Protein AF-A0A0C2GTQ5-F1 (afdb_monomer_lite)

Organism: NCBI:txid51022

Secondary structure (DSSP, 8-state):
--------EEEES-STTHHHHGGG--SEEEE-TT-GGGTTTT-B--HHHHHS-HHHHHHHHHHHHTT------S---B--EEEEEETTEEEEEEE-SSTT----HHHHHHHHHHT-

Structure (mmCIF, N/CA/C/O backbone):
data_AF-A0A0C2GTQ5-F1
#
_entry.id   AF-A0A0C2GTQ5-F1
#
loop_
_atom_site.group_PDB
_atom_site.id
_atom_site.type_symbol
_atom_site.label_atom_id
_atom_site.label_alt_id
_atom_site.label_comp_id
_atom_site.label_asym_id
_atom_site.label_entity_id
_atom_site.label_seq_id
_atom_site.pdbx_PDB_ins_code
_atom_site.Cartn_x
_atom_site.Cartn_y
_atom_site.Cartn_z
_atom_site.occupancy
_atom_site.B_iso_or_equiv
_atom_site.auth_seq_id
_atom_site.auth_comp_id
_atom_site.auth_asym_id
_atom_site.auth_atom_id
_atom_site.pdbx_PDB_model_num
ATOM 1 N N . MET A 1 1 ? -19.325 -13.700 22.520 1.00 34.09 1 MET A N 1
ATOM 2 C CA . MET A 1 1 ? -17.854 -13.701 22.427 1.00 34.09 1 MET A CA 1
ATOM 3 C C . MET A 1 1 ? -17.567 -13.743 20.949 1.00 34.09 1 MET A C 1
ATOM 5 O O . MET A 1 1 ? -17.684 -14.805 20.355 1.00 34.09 1 MET A O 1
ATOM 9 N N . ASP A 1 2 ? -17.428 -12.567 20.351 1.00 40.94 2 ASP A N 1
ATOM 10 C CA . ASP A 1 2 ? -17.144 -12.442 18.928 1.00 40.94 2 ASP A CA 1
ATOM 11 C C . ASP A 1 2 ? -15.647 -12.697 18.757 1.00 40.94 2 ASP A C 1
ATOM 13 O O . ASP A 1 2 ? -14.827 -11.939 19.270 1.00 40.94 2 ASP A O 1
ATOM 17 N N . ASN A 1 3 ? -15.293 -13.832 18.156 1.00 42.22 3 ASN A N 1
ATOM 18 C CA . ASN A 1 3 ? -13.949 -14.041 17.636 1.00 42.22 3 ASN A CA 1
ATOM 19 C C . ASN A 1 3 ? -13.892 -13.228 16.341 1.00 42.22 3 ASN A C 1
ATOM 21 O O . ASN A 1 3 ? -14.055 -13.783 15.256 1.00 42.22 3 ASN A O 1
ATOM 25 N N . SER A 1 4 ? -13.714 -11.912 16.447 1.00 53.56 4 SER A N 1
ATOM 26 C CA . SER A 1 4 ? -13.316 -11.126 15.290 1.00 53.56 4 SER A CA 1
ATOM 27 C C . SER A 1 4 ? -11.890 -11.556 14.954 1.00 53.56 4 SER A C 1
ATOM 29 O O . SER A 1 4 ? -10.928 -11.080 15.555 1.00 53.56 4 SER A O 1
ATOM 31 N N . GLU A 1 5 ? -11.754 -12.552 14.079 1.00 61.03 5 GLU A N 1
ATOM 32 C CA . GLU A 1 5 ? -10.469 -12.900 13.487 1.00 61.03 5 GLU A CA 1
ATOM 33 C C . GLU A 1 5 ? -9.902 -11.628 12.852 1.00 61.03 5 GLU A C 1
ATOM 35 O O . GLU A 1 5 ? -10.530 -11.033 11.971 1.00 61.03 5 GLU A O 1
ATOM 40 N N . ASP A 1 6 ? -8.733 -11.195 13.333 1.00 67.94 6 ASP A N 1
ATOM 41 C CA . ASP A 1 6 ? -7.934 -10.162 12.683 1.00 67.94 6 ASP A CA 1
ATOM 42 C C . ASP A 1 6 ? -7.782 -10.582 11.206 1.00 67.94 6 ASP A C 1
ATOM 44 O O . ASP A 1 6 ? -7.101 -11.563 10.898 1.00 67.94 6 ASP A O 1
ATOM 48 N N . SER A 1 7 ? -8.476 -9.897 10.294 1.00 84.00 7 SER A N 1
ATOM 49 C CA . SER A 1 7 ? -8.506 -10.261 8.876 1.00 84.00 7 SER A CA 1
ATOM 50 C C . SER A 1 7 ? -7.603 -9.330 8.078 1.00 84.00 7 SER A C 1
ATOM 52 O O . SER A 1 7 ? -7.805 -8.119 8.015 1.00 84.00 7 SER A O 1
ATOM 54 N N . GLU A 1 8 ? -6.574 -9.910 7.464 1.00 90.75 8 GLU A N 1
ATOM 55 C CA . GLU A 1 8 ? -5.683 -9.197 6.556 1.00 90.75 8 GLU A CA 1
ATOM 56 C C . GLU A 1 8 ? -6.212 -9.304 5.125 1.00 90.75 8 GLU A C 1
ATOM 58 O O . GLU A 1 8 ? -6.489 -10.396 4.621 1.00 90.75 8 GLU A O 1
ATOM 63 N N . VAL A 1 9 ? -6.314 -8.164 4.446 1.00 95.25 9 VAL A N 1
ATOM 64 C CA . VAL A 1 9 ? -6.654 -8.089 3.023 1.00 95.25 9 VAL A CA 1
ATOM 65 C C . VAL A 1 9 ? -5.627 -7.232 2.300 1.00 95.25 9 VAL A C 1
ATOM 67 O O . VAL A 1 9 ? -5.090 -6.278 2.863 1.00 95.25 9 VAL A O 1
ATOM 70 N N . ALA A 1 10 ? -5.356 -7.566 1.046 1.00 96.06 10 ALA A N 1
ATOM 71 C CA . ALA A 1 10 ? -4.551 -6.743 0.160 1.00 96.06 10 ALA A CA 1
ATOM 72 C C . ALA A 1 10 ? -5.459 -6.063 -0.861 1.00 96.06 10 ALA A C 1
ATOM 74 O O . ALA A 1 10 ? -6.425 -6.652 -1.345 1.00 96.06 10 ALA A O 1
ATOM 75 N N . VAL A 1 11 ? -5.122 -4.828 -1.214 1.00 96.25 11 VAL A N 1
ATOM 76 C CA . VAL A 1 11 ? -5.801 -4.071 -2.263 1.00 96.25 11 VAL A CA 1
ATOM 77 C C . VAL A 1 11 ? -4.763 -3.669 -3.300 1.00 96.25 11 VAL A C 1
ATOM 79 O O . VAL A 1 11 ? -3.717 -3.128 -2.947 1.00 96.25 11 VAL A O 1
ATOM 82 N N . VAL A 1 12 ? -5.032 -3.963 -4.570 1.00 95.94 12 VAL A N 1
ATOM 83 C CA . VAL A 1 12 ? -4.112 -3.702 -5.684 1.00 95.94 12 VAL A CA 1
ATOM 84 C C . VAL A 1 12 ? -4.777 -2.828 -6.742 1.00 95.94 12 VAL A C 1
ATOM 86 O O . VAL A 1 12 ? -5.943 -3.034 -7.073 1.00 95.94 12 VAL A O 1
ATOM 89 N N . HIS A 1 13 ? -4.034 -1.879 -7.313 1.00 95.25 13 HIS A N 1
ATOM 90 C CA . HIS A 1 13 ? -4.499 -1.071 -8.451 1.00 95.25 13 HIS A CA 1
ATOM 91 C C . HIS A 1 13 ? -4.181 -1.682 -9.821 1.00 95.25 13 HIS A C 1
ATOM 93 O O . HIS A 1 13 ? -4.612 -1.162 -10.851 1.00 95.25 13 HIS A O 1
ATOM 99 N N . GLU A 1 14 ? -3.391 -2.753 -9.861 1.00 93.88 14 GLU A N 1
ATOM 100 C CA . GLU A 1 14 ? -3.017 -3.461 -11.081 1.00 93.88 14 GLU A CA 1
ATOM 101 C C . GLU A 1 14 ? -3.151 -4.968 -10.848 1.00 93.88 14 GLU A C 1
ATOM 103 O O . GLU A 1 14 ? -2.809 -5.481 -9.785 1.00 93.88 14 GLU A O 1
ATOM 108 N N . THR A 1 15 ? -3.665 -5.698 -11.839 1.00 93.12 15 THR A N 1
ATOM 109 C CA . THR A 1 15 ? -3.794 -7.165 -11.762 1.00 93.12 15 THR A CA 1
ATOM 110 C C . THR A 1 15 ? -2.494 -7.889 -12.116 1.00 93.12 15 THR A C 1
ATOM 112 O O . THR A 1 15 ? -2.352 -9.092 -11.890 1.00 93.12 15 THR A O 1
ATOM 115 N N . LYS A 1 16 ? -1.544 -7.171 -12.713 1.00 91.25 16 LYS A N 1
ATOM 116 C CA . LYS A 1 16 ? -0.221 -7.672 -13.071 1.00 91.25 16 LYS A CA 1
ATOM 117 C C . LYS A 1 16 ? 0.576 -7.977 -11.805 1.00 91.25 16 LYS A C 1
ATOM 119 O O . LYS A 1 16 ? 0.527 -7.223 -10.843 1.00 91.25 16 LYS A O 1
ATOM 124 N N . GLY A 1 17 ? 1.264 -9.116 -11.781 1.00 88.19 17 GLY A N 1
ATOM 125 C CA . GLY A 1 17 ? 2.028 -9.561 -10.610 1.00 88.19 17 GLY A CA 1
ATOM 126 C C . GLY A 1 17 ? 1.187 -10.090 -9.439 1.00 88.19 17 GLY A C 1
ATOM 127 O O . GLY A 1 17 ? 1.758 -10.639 -8.504 1.00 88.19 17 GLY A O 1
ATOM 128 N N . VAL A 1 18 ? -0.153 -10.023 -9.481 1.00 92.00 18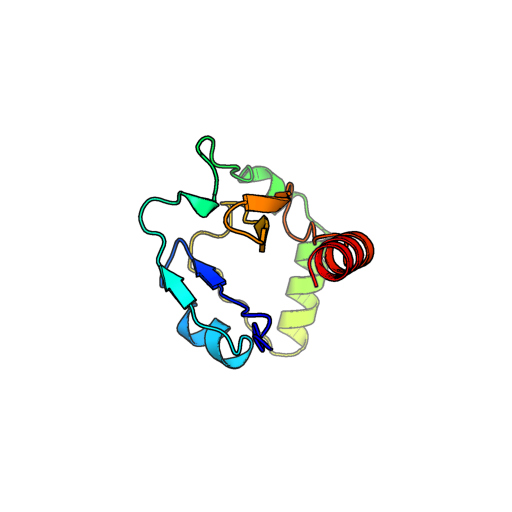 VAL A N 1
ATOM 129 C CA . VAL A 1 18 ? -1.014 -10.546 -8.397 1.00 92.00 18 VAL A CA 1
ATOM 130 C C . VAL A 1 18 ? -0.817 -12.046 -8.185 1.00 92.00 18 VAL A C 1
ATOM 132 O O . VAL A 1 18 ? -0.715 -12.498 -7.047 1.00 92.00 18 VAL A O 1
ATOM 135 N N . ASN A 1 19 ? -0.710 -12.819 -9.269 1.00 91.88 19 ASN A N 1
ATOM 136 C CA . ASN A 1 19 ? -0.454 -14.260 -9.182 1.00 91.88 19 ASN A CA 1
ATOM 137 C C . ASN A 1 19 ? 0.934 -14.570 -8.602 1.00 91.88 19 ASN A C 1
ATOM 139 O O . ASN A 1 19 ? 1.078 -15.565 -7.899 1.00 91.88 19 ASN A O 1
ATOM 143 N N . ASP A 1 20 ? 1.924 -13.709 -8.853 1.00 89.69 20 ASP A N 1
ATOM 144 C CA . ASP A 1 20 ? 3.276 -13.850 -8.302 1.00 89.69 20 ASP A CA 1
ATOM 145 C C . ASP A 1 20 ? 3.330 -13.419 -6.825 1.00 89.69 20 ASP A C 1
ATOM 147 O O . ASP A 1 20 ? 4.121 -13.947 -6.047 1.00 89.69 20 ASP A O 1
ATOM 151 N N . PHE A 1 21 ? 2.465 -12.482 -6.420 1.00 88.56 21 PHE A N 1
ATOM 152 C CA . PHE A 1 21 ? 2.323 -12.001 -5.045 1.00 88.56 21 PHE A CA 1
ATOM 153 C C . PHE A 1 21 ? 1.559 -12.982 -4.144 1.00 88.56 21 PHE A C 1
ATOM 155 O O . PHE A 1 21 ? 1.941 -13.187 -2.991 1.00 88.56 21 PHE A O 1
ATOM 162 N N . LYS A 1 22 ? 0.496 -13.616 -4.657 1.00 91.25 22 LYS A N 1
ATOM 163 C CA . LYS A 1 22 ? -0.428 -14.457 -3.874 1.00 91.25 22 LYS A CA 1
ATOM 164 C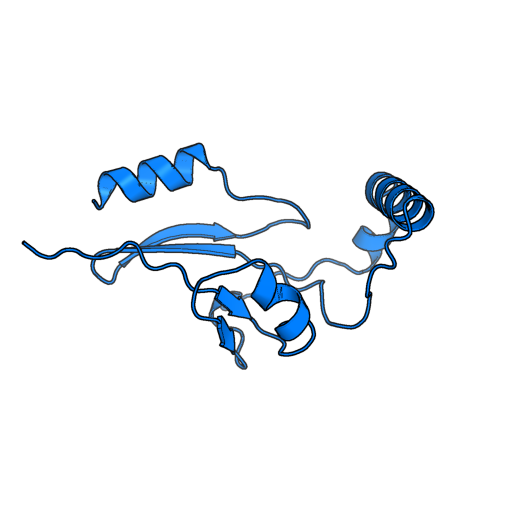 C . LYS A 1 22 ? 0.254 -15.562 -3.039 1.00 91.25 22 LYS A C 1
ATOM 166 O O . LYS A 1 22 ? -0.180 -15.760 -1.909 1.00 91.25 22 LYS A O 1
ATOM 171 N N . PRO A 1 23 ? 1.328 -16.248 -3.484 1.00 93.62 23 PRO A N 1
ATOM 172 C CA . PRO A 1 23 ? 2.045 -17.222 -2.653 1.00 93.62 23 PRO A CA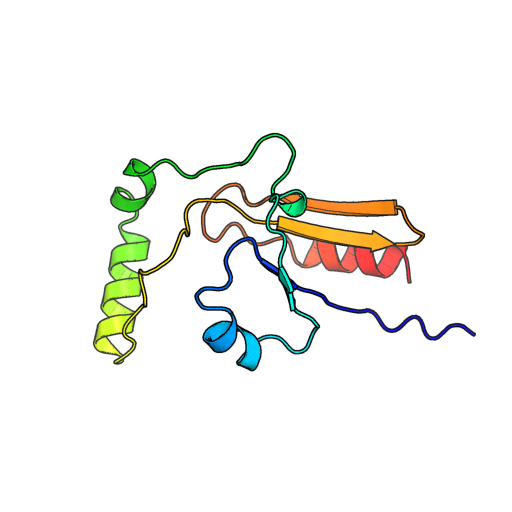 1
ATOM 173 C C . PRO A 1 23 ? 2.621 -16.657 -1.343 1.00 93.62 23 PRO A C 1
ATOM 175 O O . PRO A 1 23 ? 2.853 -17.419 -0.404 1.00 93.62 23 PRO A O 1
ATOM 178 N N . TYR A 1 24 ? 2.851 -15.343 -1.265 1.00 90.31 24 TYR A N 1
ATOM 179 C CA . TYR A 1 24 ? 3.435 -14.663 -0.105 1.00 90.31 24 TYR A CA 1
ATOM 180 C C . TYR A 1 24 ? 2.392 -14.013 0.815 1.00 90.31 24 TYR A C 1
ATOM 182 O O . TYR A 1 24 ? 2.746 -13.566 1.905 1.00 90.31 24 TYR A O 1
ATOM 190 N N . PHE A 1 25 ? 1.117 -13.975 0.412 1.00 92.00 25 PHE A N 1
ATOM 191 C CA . PHE A 1 25 ? 0.042 -13.320 1.156 1.00 92.00 25 PHE A CA 1
ATOM 192 C C . PHE A 1 25 ? -1.177 -14.234 1.300 1.00 92.00 25 PHE A C 1
ATOM 194 O O . PHE A 1 25 ? -1.792 -14.648 0.319 1.00 92.00 25 PHE A O 1
ATOM 201 N N . LYS A 1 26 ? -1.536 -14.554 2.548 1.00 90.62 26 LYS A N 1
ATOM 202 C CA . LYS A 1 26 ? -2.592 -15.534 2.858 1.00 90.62 26 LYS A CA 1
ATOM 203 C C . LYS A 1 26 ? -4.009 -14.965 2.772 1.00 90.62 26 LYS A C 1
ATOM 205 O O . LYS A 1 26 ? -4.945 -15.741 2.620 1.00 90.62 26 LYS A O 1
ATOM 210 N N . GLY A 1 27 ? -4.155 -13.647 2.881 1.00 92.25 27 GLY A N 1
ATOM 211 C CA . GLY A 1 27 ? -5.447 -12.968 2.857 1.00 92.25 27 GLY A CA 1
ATOM 212 C C . GLY A 1 27 ? -6.062 -12.848 1.463 1.00 92.25 27 GLY A C 1
ATOM 213 O O . GLY A 1 27 ? -5.455 -13.200 0.443 1.00 92.25 27 GLY A O 1
ATOM 214 N N . GLU A 1 28 ? -7.278 -12.310 1.418 1.00 94.75 28 GLU A N 1
ATOM 215 C CA . GLU A 1 28 ? -7.962 -11.974 0.167 1.00 94.75 28 GLU A CA 1
ATOM 216 C C . GLU A 1 28 ? -7.297 -10.784 -0.532 1.00 94.75 28 GLU A C 1
ATOM 218 O O . GLU A 1 28 ? -6.773 -9.878 0.116 1.00 94.75 28 GLU A O 1
ATOM 223 N N . VAL A 1 29 ? -7.301 -10.798 -1.868 1.00 96.12 29 VAL A N 1
ATOM 224 C CA . VAL A 1 29 ? -6.722 -9.724 -2.690 1.00 96.12 29 VAL A CA 1
ATOM 225 C C . VAL A 1 29 ? -7.835 -9.097 -3.519 1.00 96.12 29 VAL A C 1
ATOM 227 O O . VAL A 1 29 ? -8.435 -9.767 -4.357 1.00 96.12 29 VAL A O 1
ATOM 230 N N . TYR A 1 30 ? -8.095 -7.813 -3.298 1.00 96.50 30 TYR A N 1
ATOM 231 C CA . TYR A 1 30 ? -9.125 -7.045 -3.987 1.00 96.50 30 TYR A CA 1
ATOM 232 C C . TYR A 1 30 ? -8.510 -6.118 -5.029 1.00 96.50 30 TYR A C 1
ATOM 234 O O . TYR A 1 30 ? -7.446 -5.538 -4.819 1.00 96.50 30 TYR A O 1
ATOM 242 N N . PHE A 1 31 ? -9.203 -5.954 -6.153 1.00 96.62 31 PHE A N 1
ATOM 243 C CA . PHE A 1 31 ? -8.790 -5.044 -7.214 1.00 96.62 31 PHE A CA 1
ATOM 244 C C . PHE A 1 31 ? -9.504 -3.698 -7.075 1.00 96.62 31 PHE A C 1
ATOM 246 O O . PHE A 1 31 ? -10.719 -3.609 -7.247 1.00 96.62 31 PHE A O 1
ATOM 253 N N . ASP A 1 32 ? -8.739 -2.648 -6.802 1.00 96.31 32 ASP A N 1
ATOM 254 C CA . ASP A 1 32 ? -9.213 -1.270 -6.726 1.00 96.31 32 ASP A CA 1
ATOM 255 C C . ASP A 1 32 ? -8.899 -0.539 -8.030 1.00 96.31 32 ASP A C 1
ATOM 257 O O . ASP A 1 32 ? -7.905 0.176 -8.171 1.00 96.31 32 ASP A O 1
ATOM 261 N N . LYS A 1 33 ? -9.776 -0.749 -9.013 1.00 94.75 33 LYS A N 1
ATOM 262 C CA . LYS A 1 33 ? -9.659 -0.152 -10.348 1.00 94.75 33 LYS A CA 1
ATOM 263 C C . LYS A 1 33 ? -9.625 1.380 -10.313 1.00 94.75 33 LYS A C 1
ATOM 265 O O . LYS A 1 33 ? -9.003 2.001 -11.172 1.00 94.75 33 LYS A O 1
ATOM 270 N N . GLU A 1 34 ? -10.326 1.976 -9.355 1.00 95.38 34 GLU A N 1
ATOM 271 C CA . GLU A 1 34 ? -10.492 3.427 -9.232 1.00 95.38 34 GLU A CA 1
ATOM 272 C C . GLU A 1 34 ? -9.453 4.065 -8.301 1.00 95.38 34 GLU A C 1
ATOM 274 O O . GLU A 1 34 ? -9.358 5.288 -8.251 1.00 95.38 34 GLU A O 1
ATOM 279 N N . ARG A 1 35 ? -8.605 3.250 -7.659 1.00 95.12 35 ARG A N 1
ATOM 280 C CA . ARG A 1 35 ? -7.467 3.670 -6.828 1.00 95.12 35 ARG A CA 1
ATOM 281 C C . ARG A 1 35 ? -7.865 4.472 -5.586 1.00 95.12 35 ARG A C 1
ATOM 283 O O . ARG A 1 35 ? -7.076 5.267 -5.078 1.00 95.12 35 ARG A O 1
ATOM 290 N N . HIS A 1 36 ? -9.048 4.220 -5.037 1.00 94.19 36 HIS A N 1
ATOM 291 C CA . HIS A 1 36 ? -9.518 4.826 -3.791 1.00 94.19 36 HIS A CA 1
ATOM 292 C C . HIS A 1 36 ? -8.548 4.649 -2.615 1.00 94.19 36 HIS A C 1
ATOM 294 O O . HIS A 1 36 ? -8.322 5.592 -1.854 1.00 94.19 36 HIS A O 1
ATOM 300 N N . PHE A 1 37 ? -7.923 3.476 -2.482 1.00 93.88 37 PHE A N 1
ATOM 301 C CA . PHE A 1 37 ? -6.965 3.188 -1.407 1.00 93.88 37 PHE A CA 1
ATOM 302 C C . PHE A 1 37 ? -5.607 3.883 -1.590 1.00 93.88 37 PHE A C 1
ATOM 304 O O . PHE A 1 37 ? -4.776 3.879 -0.682 1.00 93.88 37 PHE A O 1
ATOM 311 N N . TYR A 1 38 ? -5.391 4.544 -2.727 1.00 93.31 38 TYR A N 1
ATOM 312 C CA . TYR A 1 38 ? -4.198 5.344 -3.010 1.00 93.31 38 TYR A CA 1
ATOM 313 C C . TYR A 1 38 ? -4.416 6.834 -2.698 1.00 93.31 38 TYR A C 1
ATOM 315 O O . TYR A 1 38 ? -3.484 7.639 -2.772 1.00 93.31 38 TYR A O 1
ATOM 323 N N . GLY A 1 39 ? -5.621 7.173 -2.225 1.00 87.94 39 GLY A N 1
ATOM 324 C CA . GLY A 1 39 ? -6.030 8.497 -1.785 1.00 87.94 39 GLY A CA 1
ATOM 325 C C . GLY A 1 39 ? -6.620 9.348 -2.914 1.00 87.94 39 GLY A C 1
ATOM 326 O O . GLY A 1 39 ? -6.360 9.100 -4.088 1.00 87.94 39 GLY A O 1
ATOM 327 N N . PRO A 1 40 ? -7.380 10.407 -2.575 1.00 86.94 40 PRO A N 1
ATOM 328 C CA . PRO A 1 40 ? -7.932 11.333 -3.569 1.00 86.94 40 PRO A CA 1
ATOM 329 C C . PRO A 1 40 ? -6.838 12.107 -4.319 1.00 86.94 40 PRO A C 1
ATOM 331 O O . PRO A 1 40 ? -7.059 12.588 -5.425 1.00 86.94 40 PRO A O 1
ATOM 334 N N . ASN A 1 41 ? -5.659 12.228 -3.700 1.00 91.44 41 ASN A N 1
ATOM 335 C CA . ASN A 1 41 ? -4.452 12.778 -4.296 1.00 91.44 41 ASN A CA 1
ATOM 336 C C . ASN A 1 41 ? -3.405 11.666 -4.352 1.00 91.44 41 ASN A C 1
ATOM 338 O O . ASN A 1 41 ? -2.735 11.379 -3.357 1.00 91.44 41 ASN A O 1
ATOM 342 N N . GLU A 1 42 ? -3.297 11.033 -5.514 1.00 93.94 42 GLU A N 1
ATOM 343 C CA . GLU A 1 42 ? -2.352 9.948 -5.748 1.00 93.94 42 GLU A CA 1
ATOM 344 C C . GLU A 1 42 ? -0.907 10.413 -5.540 1.00 93.94 42 GLU A C 1
ATOM 346 O O . GLU A 1 42 ? -0.474 11.445 -6.065 1.00 93.94 42 GLU A O 1
ATOM 351 N N . ARG A 1 43 ? -0.138 9.625 -4.786 1.00 93.44 43 ARG A N 1
ATOM 352 C CA . ARG A 1 43 ? 1.278 9.889 -4.524 1.00 93.44 43 ARG A CA 1
ATOM 353 C C . ARG A 1 43 ? 2.123 9.122 -5.531 1.00 93.44 43 ARG A C 1
ATOM 355 O O . ARG A 1 43 ? 2.280 7.910 -5.431 1.00 93.44 43 ARG A O 1
ATOM 362 N N . TRP A 1 44 ? 2.656 9.843 -6.506 1.00 92.44 44 TRP A N 1
ATOM 363 C CA . TRP A 1 44 ? 3.474 9.281 -7.572 1.00 92.44 44 TRP A CA 1
ATOM 364 C C . TRP A 1 44 ? 4.942 9.586 -7.347 1.00 92.44 44 TRP A C 1
ATOM 366 O O . TRP A 1 44 ? 5.315 10.747 -7.179 1.00 92.44 44 TRP A O 1
ATOM 376 N N . LEU A 1 45 ? 5.792 8.567 -7.432 1.00 88.06 45 LEU A N 1
ATOM 377 C CA . LEU A 1 45 ? 7.229 8.786 -7.440 1.00 88.06 45 LEU A CA 1
ATOM 378 C C . LEU A 1 45 ? 7.678 9.398 -8.771 1.00 88.06 45 LEU A C 1
ATOM 380 O O . LEU A 1 45 ? 7.416 8.830 -9.841 1.00 88.06 45 LEU A O 1
ATOM 384 N N . PRO A 1 46 ? 8.411 10.527 -8.736 1.00 85.06 46 PRO A N 1
ATOM 385 C CA . PRO A 1 46 ? 9.072 11.034 -9.921 1.00 85.06 46 PRO A CA 1
ATOM 386 C C . PRO A 1 46 ? 9.997 10.001 -10.573 1.00 85.06 46 PRO A C 1
ATOM 388 O O . PRO A 1 46 ? 10.809 9.362 -9.904 1.00 85.06 46 PRO A O 1
ATOM 391 N N . LEU A 1 47 ? 9.952 9.920 -11.908 1.00 77.31 47 LEU A N 1
ATOM 392 C CA . LEU A 1 47 ? 10.810 9.030 -12.706 1.00 77.31 47 LEU A CA 1
ATOM 393 C C . LEU A 1 47 ? 12.300 9.204 -12.381 1.00 77.31 47 LEU A C 1
ATOM 395 O O . LEU A 1 47 ? 13.049 8.232 -12.338 1.00 77.31 47 LEU A O 1
ATOM 399 N N . TRP A 1 48 ? 12.722 10.440 -12.104 1.00 73.94 48 TRP A N 1
ATOM 400 C CA . TRP A 1 48 ? 14.117 10.750 -11.810 1.00 73.94 48 TRP A CA 1
ATOM 401 C C . TRP A 1 48 ? 14.617 10.143 -10.494 1.00 73.94 48 TRP A C 1
ATOM 403 O O . TRP A 1 48 ? 15.799 9.819 -10.390 1.00 73.94 48 TRP A O 1
ATOM 413 N N . MET A 1 49 ? 13.739 9.910 -9.513 1.00 71.12 49 MET A N 1
ATOM 414 C CA . MET A 1 49 ? 14.134 9.290 -8.245 1.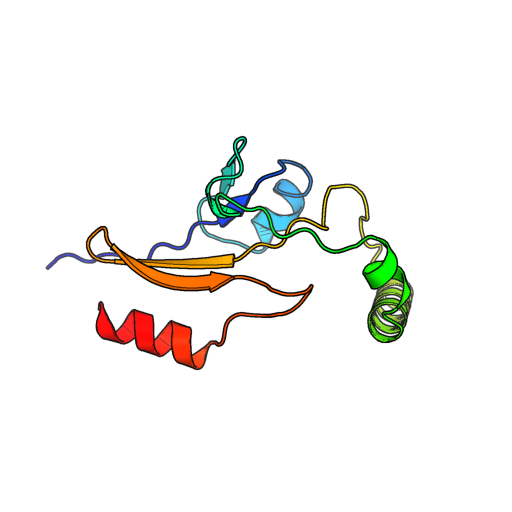00 71.12 49 MET A CA 1
ATOM 415 C C . MET A 1 49 ? 14.482 7.811 -8.400 1.00 71.12 49 MET A C 1
ATOM 417 O O . MET A 1 49 ? 15.277 7.295 -7.617 1.00 71.12 49 MET A O 1
ATOM 421 N N . GLY A 1 50 ? 13.961 7.138 -9.431 1.00 64.06 50 GLY A N 1
ATOM 422 C CA . GLY A 1 50 ? 14.391 5.784 -9.778 1.00 64.06 50 GLY A CA 1
ATOM 423 C C . GLY A 1 50 ? 15.867 5.719 -10.189 1.00 64.06 50 GLY A C 1
ATOM 424 O O . GLY A 1 50 ? 16.534 4.728 -9.899 1.00 64.06 50 GLY A O 1
ATOM 425 N N . PHE A 1 51 ? 16.404 6.793 -10.784 1.00 63.91 51 PHE A N 1
ATOM 426 C CA . PHE A 1 51 ? 17.793 6.860 -11.255 1.00 63.91 51 PHE A CA 1
ATOM 427 C C . PHE A 1 51 ? 18.809 7.249 -10.174 1.00 63.91 51 PHE A C 1
ATOM 429 O O . PHE A 1 51 ? 19.999 6.989 -10.331 1.00 63.91 51 PHE A O 1
ATOM 436 N N . LEU A 1 52 ? 18.373 7.851 -9.064 1.00 63.22 52 LEU A N 1
ATOM 437 C CA . LEU A 1 52 ? 19.280 8.314 -8.003 1.00 63.22 52 LEU A CA 1
ATOM 438 C C . LEU A 1 52 ? 19.620 7.243 -6.957 1.00 63.22 52 LEU A C 1
ATOM 440 O O . LEU A 1 52 ? 20.435 7.475 -6.063 1.00 63.22 52 LEU A O 1
ATOM 444 N N . ARG A 1 53 ? 19.027 6.050 -7.046 1.00 66.50 53 ARG A N 1
ATOM 445 C CA . ARG A 1 53 ? 19.155 5.026 -6.004 1.00 66.50 53 ARG A CA 1
ATOM 446 C C . ARG A 1 53 ? 20.302 4.062 -6.274 1.00 66.50 53 ARG A C 1
ATOM 448 O O . ARG A 1 53 ? 20.088 2.910 -6.646 1.00 66.50 53 ARG A O 1
ATOM 455 N N . VAL A 1 54 ? 21.530 4.498 -5.986 1.00 64.88 54 VAL A N 1
ATOM 456 C CA . VAL A 1 54 ? 22.735 3.637 -6.004 1.00 64.88 54 VAL A CA 1
ATOM 457 C C . VAL A 1 54 ? 22.507 2.337 -5.213 1.00 64.88 54 VAL A C 1
ATOM 459 O O . VAL A 1 54 ? 22.862 1.260 -5.683 1.00 64.88 54 VAL A O 1
ATOM 462 N N . GLY A 1 55 ? 21.829 2.407 -4.059 1.00 68.88 55 GLY A N 1
ATOM 463 C CA . GLY A 1 55 ? 21.481 1.231 -3.250 1.00 68.88 55 GLY A CA 1
ATOM 464 C C . GLY A 1 55 ? 20.542 0.240 -3.951 1.00 68.88 55 GLY A C 1
ATOM 465 O O . GLY A 1 55 ? 20.757 -0.970 -3.871 1.00 68.88 55 GLY A O 1
ATOM 466 N N . SER A 1 56 ? 19.552 0.728 -4.705 1.00 65.44 56 SER A N 1
ATOM 467 C CA . SER A 1 56 ? 18.672 -0.123 -5.518 1.00 65.44 56 SER A CA 1
ATOM 468 C C . SER A 1 56 ? 19.453 -0.814 -6.632 1.00 65.44 56 SER A C 1
ATOM 470 O O . SER A 1 56 ? 19.274 -2.012 -6.830 1.00 65.44 56 SER A O 1
ATOM 472 N N . TYR A 1 57 ? 20.383 -0.119 -7.297 1.00 69.25 57 TYR A N 1
ATOM 473 C CA . TYR A 1 57 ? 21.265 -0.742 -8.289 1.00 69.25 57 TYR A CA 1
ATOM 474 C C . TYR A 1 57 ? 22.151 -1.834 -7.678 1.00 69.25 57 TYR A C 1
ATOM 476 O O . TYR A 1 57 ? 22.289 -2.903 -8.270 1.00 69.25 57 TYR A O 1
ATOM 484 N N . VAL A 1 58 ? 22.696 -1.615 -6.476 1.00 77.81 58 VAL A N 1
ATOM 485 C CA . VAL A 1 58 ? 23.488 -2.625 -5.752 1.00 77.81 58 VAL A CA 1
ATOM 486 C C . VAL A 1 58 ? 22.637 -3.844 -5.382 1.00 77.81 58 VAL A C 1
ATOM 488 O O . VAL A 1 58 ? 23.088 -4.977 -5.553 1.00 77.81 58 VAL A O 1
ATOM 491 N N . ASN A 1 59 ? 21.403 -3.644 -4.916 1.00 74.31 59 ASN A N 1
ATOM 492 C CA . ASN A 1 59 ? 20.498 -4.741 -4.566 1.00 74.31 59 ASN A CA 1
ATOM 493 C C . ASN A 1 59 ? 20.014 -5.511 -5.801 1.00 74.31 59 ASN A C 1
ATOM 495 O O . ASN A 1 59 ? 20.025 -6.739 -5.783 1.00 74.31 59 ASN A O 1
ATOM 499 N N . ILE A 1 60 ? 19.682 -4.819 -6.895 1.00 73.50 60 ILE A N 1
ATOM 500 C CA . ILE A 1 60 ? 19.350 -5.443 -8.186 1.00 73.50 60 ILE A CA 1
ATOM 501 C C . ILE A 1 60 ? 20.545 -6.247 -8.706 1.00 73.50 60 ILE A C 1
ATOM 503 O O . ILE A 1 60 ? 20.374 -7.373 -9.165 1.00 73.50 60 ILE A O 1
ATOM 507 N N . TYR A 1 61 ? 21.761 -5.704 -8.607 1.00 78.50 61 TYR A N 1
ATOM 508 C CA . TYR A 1 61 ? 22.979 -6.402 -9.011 1.00 78.50 61 TYR A CA 1
ATOM 509 C C . TYR A 1 61 ? 23.205 -7.683 -8.197 1.00 78.50 61 TYR A C 1
ATOM 511 O O . TYR A 1 61 ? 23.434 -8.745 -8.775 1.00 78.50 61 TYR A O 1
ATOM 519 N N . LYS A 1 62 ? 23.074 -7.615 -6.865 1.00 83.12 62 LYS A N 1
ATOM 520 C CA . LYS A 1 62 ? 23.175 -8.787 -5.979 1.00 83.12 62 LYS A CA 1
ATOM 521 C C . LYS A 1 62 ? 22.085 -9.823 -6.260 1.00 83.12 62 LYS A C 1
ATOM 523 O O . LYS A 1 62 ? 22.386 -11.010 -6.322 1.00 83.12 62 LYS A O 1
ATOM 528 N N . ALA A 1 63 ? 20.845 -9.384 -6.472 1.00 78.81 63 ALA A N 1
ATOM 529 C CA . ALA A 1 63 ? 19.725 -10.260 -6.805 1.00 78.81 63 ALA A CA 1
ATOM 530 C C . ALA A 1 63 ? 19.969 -10.998 -8.130 1.00 78.81 63 ALA A C 1
ATOM 532 O O . ALA A 1 63 ? 19.840 -12.220 -8.178 1.00 78.81 63 ALA A O 1
ATOM 533 N N . ARG A 1 64 ? 20.438 -10.284 -9.163 1.00 78.94 64 ARG A N 1
ATOM 534 C CA . ARG A 1 64 ? 20.822 -10.878 -10.453 1.00 78.94 64 ARG A CA 1
ATOM 535 C C . ARG A 1 64 ? 21.967 -11.878 -10.314 1.00 78.94 64 ARG A C 1
ATOM 537 O O . ARG A 1 64 ? 21.889 -12.953 -10.899 1.00 78.94 64 ARG A O 1
ATOM 544 N N . GLN A 1 65 ? 23.000 -11.570 -9.524 1.00 84.25 65 GLN A N 1
ATOM 545 C CA . GLN A 1 65 ? 24.076 -12.531 -9.247 1.00 84.25 65 GLN A CA 1
ATOM 546 C C . GLN A 1 65 ? 23.574 -13.793 -8.533 1.00 84.25 65 GLN A C 1
ATOM 548 O O . GLN A 1 65 ? 24.071 -14.882 -8.799 1.00 84.25 65 GLN A O 1
ATOM 553 N N . ALA A 1 66 ? 22.574 -13.662 -7.663 1.00 83.25 66 ALA A N 1
ATOM 554 C CA . ALA A 1 66 ? 21.942 -14.785 -6.980 1.00 83.25 66 ALA A CA 1
ATOM 555 C C . ALA A 1 66 ? 20.863 -15.498 -7.828 1.00 83.25 66 ALA A C 1
ATOM 557 O O . ALA A 1 66 ? 20.136 -16.341 -7.309 1.00 83.25 66 ALA A O 1
ATOM 558 N N . GLY A 1 67 ? 20.759 -15.183 -9.126 1.00 81.25 67 GLY A N 1
ATOM 559 C CA . GLY A 1 67 ? 19.848 -15.836 -10.073 1.00 81.25 67 GLY A CA 1
ATOM 560 C C . GLY A 1 67 ? 18.422 -15.278 -10.092 1.00 81.25 67 GLY A C 1
ATOM 561 O O . GLY A 1 67 ? 17.606 -15.716 -10.904 1.00 81.25 67 GLY A O 1
ATOM 562 N N . TYR A 1 68 ? 18.114 -14.285 -9.256 1.00 70.88 68 TYR A N 1
ATOM 563 C CA . TYR A 1 68 ? 16.807 -13.637 -9.234 1.00 70.88 68 TYR A CA 1
ATOM 564 C C . TYR A 1 68 ? 16.713 -12.605 -10.360 1.00 70.88 68 TYR A C 1
ATOM 566 O O . TYR A 1 68 ? 17.429 -11.600 -10.384 1.00 70.88 68 TYR A O 1
ATOM 574 N N . HIS A 1 69 ? 15.798 -12.841 -11.294 1.00 64.81 69 HIS A N 1
ATOM 575 C CA . HIS A 1 69 ? 15.454 -11.880 -12.333 1.00 64.81 69 HIS A CA 1
ATOM 576 C C . HIS A 1 69 ? 14.227 -11.100 -11.870 1.00 64.81 69 HIS A C 1
ATOM 578 O O . HIS A 1 69 ? 13.141 -11.657 -11.743 1.00 64.81 69 HIS A O 1
ATOM 584 N N . GLY A 1 70 ? 14.414 -9.815 -11.569 1.00 60.97 70 GLY A N 1
ATOM 585 C CA . GLY A 1 70 ? 13.298 -8.932 -11.243 1.00 60.97 70 GLY A CA 1
ATOM 586 C C . GLY A 1 70 ? 12.416 -8.694 -12.468 1.00 60.97 70 GLY A C 1
ATOM 587 O O . GLY A 1 70 ? 12.931 -8.476 -13.565 1.00 60.97 70 GLY A O 1
ATOM 588 N N . ASN A 1 71 ? 11.101 -8.708 -12.266 1.00 63.75 71 ASN A N 1
ATOM 589 C CA . ASN A 1 71 ? 10.128 -8.241 -13.241 1.00 63.75 71 ASN A CA 1
ATOM 590 C C . ASN A 1 71 ? 9.973 -6.715 -13.091 1.00 63.75 71 ASN A C 1
ATOM 592 O O . ASN A 1 71 ? 9.663 -6.238 -12.004 1.00 63.75 71 ASN A O 1
ATOM 596 N N . THR A 1 72 ? 10.224 -5.945 -14.152 1.00 65.94 72 THR A N 1
ATOM 597 C CA . THR A 1 72 ? 10.006 -4.481 -14.173 1.00 65.94 72 THR A CA 1
ATOM 598 C C . THR A 1 72 ? 8.701 -4.100 -14.863 1.00 65.94 72 THR A C 1
ATOM 600 O O . THR A 1 72 ? 8.498 -2.942 -15.214 1.00 65.94 72 THR A O 1
ATOM 603 N N . ASP A 1 73 ? 7.872 -5.091 -15.157 1.00 70.44 73 ASP A N 1
ATOM 604 C CA . ASP A 1 73 ? 6.699 -4.955 -15.990 1.00 70.44 73 ASP A CA 1
ATOM 605 C C . ASP A 1 73 ? 5.474 -4.716 -15.095 1.00 70.44 73 ASP A C 1
ATOM 607 O O . ASP A 1 73 ? 5.063 -5.600 -14.345 1.00 70.44 73 ASP A O 1
ATOM 611 N N . GLY A 1 74 ? 4.913 -3.508 -15.170 1.00 77.75 74 GLY A N 1
ATOM 612 C CA . GLY A 1 74 ? 3.848 -3.012 -14.292 1.00 77.75 74 GLY A CA 1
ATOM 613 C C . GLY A 1 74 ? 4.088 -1.563 -13.874 1.00 77.75 74 GLY A C 1
ATOM 614 O O . GLY A 1 74 ? 5.138 -0.984 -14.168 1.00 77.75 74 GLY A O 1
ATOM 615 N N . GLU A 1 75 ? 3.115 -0.960 -13.199 1.00 86.00 75 GLU A N 1
ATOM 616 C CA . GLU A 1 75 ? 3.230 0.415 -12.708 1.00 86.00 75 GLU A CA 1
ATOM 617 C C . GLU A 1 75 ? 3.593 0.438 -11.221 1.00 86.00 75 GLU A C 1
ATOM 619 O O . GLU A 1 75 ? 2.741 0.302 -10.353 1.00 86.00 75 GLU A O 1
ATOM 624 N N . GLY A 1 76 ? 4.882 0.623 -10.926 1.00 83.06 76 GLY A N 1
ATOM 625 C CA . GLY A 1 76 ? 5.402 0.617 -9.557 1.00 83.06 76 GLY A CA 1
ATOM 626 C C . GLY A 1 76 ? 5.562 1.993 -8.909 1.00 83.06 76 GLY A C 1
ATOM 627 O O . GLY A 1 76 ? 6.063 2.063 -7.792 1.00 83.06 76 GLY A O 1
ATOM 628 N N . ARG A 1 77 ? 5.240 3.105 -9.584 1.00 89.69 77 ARG A N 1
ATOM 629 C CA . ARG A 1 77 ? 5.496 4.459 -9.046 1.00 89.69 77 ARG A CA 1
ATOM 630 C C . ARG A 1 77 ? 4.384 4.984 -8.151 1.00 89.69 77 ARG A C 1
ATOM 632 O O . ARG A 1 77 ? 4.618 5.960 -7.439 1.00 89.69 77 ARG A O 1
ATOM 639 N N . LEU A 1 78 ? 3.193 4.401 -8.231 1.00 93.00 78 LEU A N 1
ATOM 640 C CA . LEU A 1 78 ? 2.074 4.778 -7.383 1.00 93.00 78 LEU A CA 1
ATOM 641 C C . LEU A 1 78 ? 2.290 4.194 -5.982 1.00 93.00 78 LEU A C 1
ATOM 643 O O . LEU A 1 78 ? 2.364 2.981 -5.813 1.00 93.00 78 LEU A O 1
ATOM 647 N N . LEU A 1 79 ? 2.422 5.067 -4.987 1.00 93.19 79 LEU A N 1
ATOM 648 C CA . LEU A 1 79 ? 2.753 4.681 -3.618 1.00 93.19 79 LEU A CA 1
ATOM 649 C C . LEU A 1 79 ? 1.541 4.145 -2.866 1.00 93.19 79 LEU A C 1
ATOM 651 O O . LEU A 1 79 ? 0.469 4.756 -2.874 1.00 93.19 79 LEU A O 1
ATOM 655 N N . GLY A 1 80 ? 1.746 3.030 -2.169 1.00 94.38 80 GLY A N 1
ATOM 656 C CA . GLY A 1 80 ? 0.707 2.362 -1.400 1.00 94.38 80 GLY A CA 1
ATOM 657 C C . GLY A 1 80 ? 0.535 2.923 0.011 1.00 94.38 80 GLY A C 1
ATOM 658 O O . GLY A 1 80 ? 0.911 4.056 0.336 1.00 94.38 80 GLY A O 1
ATOM 659 N N . GLY A 1 81 ? -0.057 2.098 0.869 1.00 94.50 81 GLY A N 1
ATOM 660 C CA . GLY A 1 81 ? -0.211 2.381 2.286 1.00 94.50 81 GLY A CA 1
ATOM 661 C C . GLY A 1 81 ? -0.687 1.164 3.072 1.00 94.50 81 GLY A C 1
ATOM 662 O O . GLY A 1 81 ? -1.089 0.152 2.501 1.00 94.50 81 GLY A O 1
ATOM 663 N N . VAL A 1 82 ? -0.635 1.285 4.393 1.00 94.88 82 VAL A N 1
ATOM 664 C CA . VAL A 1 82 ? -1.179 0.326 5.357 1.00 94.88 82 VAL A CA 1
ATOM 665 C C . VAL A 1 82 ? -2.303 1.017 6.108 1.00 94.88 82 VAL A C 1
ATOM 667 O O . VAL A 1 82 ? -2.119 2.124 6.609 1.00 94.88 82 VAL A O 1
ATOM 670 N N . PHE A 1 83 ? -3.450 0.356 6.213 1.00 94.44 83 PHE A N 1
ATOM 671 C CA . PHE A 1 83 ? -4.637 0.886 6.875 1.00 94.44 83 PHE A CA 1
ATOM 672 C C . PHE A 1 83 ? -5.103 -0.105 7.937 1.00 94.44 83 PHE A C 1
ATOM 674 O O . PHE A 1 83 ? -5.136 -1.307 7.686 1.00 94.44 83 PHE A O 1
ATOM 681 N N . LEU A 1 84 ? -5.481 0.401 9.109 1.00 94.19 84 LEU A N 1
ATOM 682 C CA . LEU A 1 84 ? -6.174 -0.371 10.134 1.00 94.19 84 LEU A CA 1
ATOM 683 C C . LEU A 1 84 ? -7.587 0.178 10.271 1.00 94.19 84 LEU A C 1
ATOM 685 O O . LEU A 1 84 ? -7.772 1.362 10.562 1.00 94.19 84 LEU A O 1
ATOM 689 N N . ILE A 1 85 ? -8.567 -0.694 10.067 1.00 92.50 85 ILE A N 1
ATOM 690 C CA . ILE A 1 85 ? -9.984 -0.374 10.196 1.00 92.50 85 ILE A CA 1
ATOM 691 C C . ILE A 1 85 ? -10.523 -1.165 11.383 1.00 92.50 85 ILE A C 1
ATOM 693 O O . ILE A 1 85 ? -10.396 -2.386 11.414 1.00 92.50 85 ILE A O 1
ATOM 697 N N . ALA A 1 86 ? -11.116 -0.478 12.353 1.00 91.69 86 ALA A N 1
ATOM 698 C CA . ALA A 1 86 ? -11.737 -1.095 13.520 1.00 91.69 86 ALA A CA 1
ATOM 699 C C . ALA A 1 86 ? -13.030 -0.354 13.858 1.00 91.69 86 ALA A C 1
ATOM 701 O O . ALA A 1 86 ? -13.081 0.868 13.747 1.00 91.69 86 ALA A O 1
ATOM 702 N N . ASN A 1 87 ? -14.080 -1.080 14.254 1.00 90.31 87 ASN A N 1
ATOM 703 C CA . ASN A 1 87 ? -15.393 -0.500 14.577 1.00 90.31 87 ASN A CA 1
ATOM 704 C C . ASN A 1 87 ? -15.933 0.449 13.486 1.00 90.31 87 ASN A C 1
ATOM 706 O O . ASN A 1 87 ? -16.503 1.492 13.792 1.00 90.31 87 ASN A O 1
ATOM 710 N N . ASN A 1 88 ? -15.726 0.095 12.211 1.00 90.12 88 ASN A N 1
ATOM 711 C CA . ASN A 1 88 ? -16.083 0.901 11.034 1.00 90.12 88 ASN A CA 1
ATOM 712 C C . ASN A 1 88 ? -15.368 2.265 10.933 1.00 90.12 88 ASN A C 1
ATOM 714 O O . ASN A 1 88 ? -15.781 3.116 10.147 1.00 90.12 88 ASN A O 1
ATOM 718 N N . GLU A 1 89 ? -14.271 2.460 11.663 1.00 91.69 89 GLU A N 1
ATOM 719 C CA . GLU A 1 89 ? -13.448 3.666 11.623 1.00 91.69 89 GLU A CA 1
ATOM 720 C C . GLU A 1 89 ? -12.030 3.352 11.133 1.00 91.69 89 GLU A C 1
ATOM 722 O O . GLU A 1 89 ? -11.466 2.295 11.421 1.00 91.69 89 GLU A O 1
ATOM 727 N N . LEU A 1 90 ? -11.428 4.293 10.399 1.00 92.19 90 LEU A N 1
ATOM 728 C CA . LEU A 1 90 ? -10.004 4.248 10.074 1.00 92.19 90 LEU A CA 1
ATOM 729 C C . LEU A 1 90 ? -9.209 4.703 11.301 1.00 92.19 90 LEU A C 1
ATOM 731 O O . LEU A 1 90 ? -9.162 5.893 11.610 1.00 92.19 90 LEU A O 1
ATOM 735 N N . VAL A 1 91 ? -8.575 3.760 11.990 1.00 94.31 91 VAL A N 1
ATOM 736 C CA . VAL A 1 91 ? -7.913 4.014 13.280 1.00 94.31 91 VAL A CA 1
ATOM 737 C C . VAL A 1 91 ? -6.399 4.190 13.161 1.00 94.31 91 VAL A C 1
ATOM 739 O O . VAL A 1 91 ? -5.768 4.741 14.063 1.00 94.31 91 VAL A O 1
ATOM 742 N N . TYR A 1 92 ? -5.809 3.751 12.048 1.00 94.88 92 TYR A N 1
ATOM 743 C CA . TYR A 1 92 ? -4.409 3.990 11.705 1.00 94.88 92 TYR A CA 1
ATOM 744 C C . TYR A 1 92 ? -4.226 3.980 10.187 1.00 94.88 92 TYR A C 1
ATOM 746 O O . TYR A 1 92 ? -4.828 3.162 9.492 1.00 94.88 92 TYR A O 1
ATOM 754 N N . ALA A 1 93 ? -3.364 4.862 9.685 1.00 94.38 93 ALA A N 1
ATOM 755 C CA . ALA A 1 93 ? -2.909 4.839 8.305 1.00 94.38 93 ALA A CA 1
ATOM 756 C C . ALA A 1 93 ? -1.422 5.191 8.236 1.00 94.38 93 ALA A C 1
ATOM 758 O O . ALA A 1 93 ? -0.995 6.214 8.771 1.00 94.38 93 ALA A O 1
ATOM 759 N N . HIS A 1 94 ? -0.658 4.368 7.527 1.00 95.19 94 HIS A N 1
ATOM 760 C CA . HIS A 1 94 ? 0.682 4.695 7.056 1.00 95.19 94 HIS A CA 1
ATOM 761 C C . HIS A 1 94 ? 0.620 4.850 5.544 1.00 95.19 94 HIS A C 1
ATOM 763 O O . HIS A 1 94 ? 0.277 3.905 4.838 1.00 95.19 94 HIS A O 1
ATOM 769 N N . LEU A 1 95 ? 0.926 6.041 5.049 1.00 94.25 95 LEU A N 1
ATOM 770 C CA . LEU A 1 95 ? 0.979 6.326 3.622 1.00 94.25 95 LEU A CA 1
ATOM 771 C C . LEU A 1 95 ? 2.443 6.320 3.203 1.00 94.25 95 LEU A C 1
ATOM 773 O O . LEU A 1 95 ? 3.206 7.155 3.680 1.00 94.25 95 LEU A O 1
ATOM 777 N N . GLU A 1 96 ? 2.814 5.399 2.314 1.00 91.62 96 GLU A N 1
ATOM 778 C CA . GLU A 1 96 ? 4.186 5.308 1.818 1.00 91.62 96 GLU A CA 1
ATOM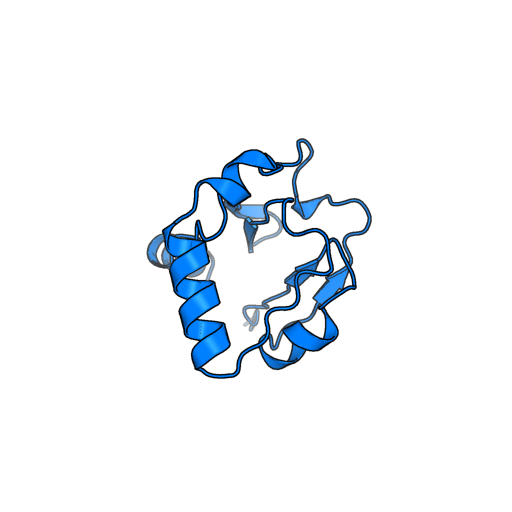 779 C C . GLU A 1 96 ? 4.569 6.639 1.149 1.00 91.62 96 GLU A C 1
ATOM 781 O O . GLU A 1 96 ? 3.806 7.183 0.335 1.00 91.62 96 GLU A O 1
ATOM 786 N N . GLN A 1 97 ? 5.726 7.184 1.533 1.00 88.06 97 GLN A N 1
ATOM 787 C CA . GLN A 1 97 ? 6.283 8.429 0.991 1.00 88.06 97 GLN A CA 1
ATOM 788 C C . GLN A 1 97 ? 7.339 8.170 -0.084 1.00 88.06 97 GLN A C 1
ATOM 790 O O . GLN A 1 97 ? 7.524 8.978 -0.996 1.00 88.06 97 GLN A O 1
ATOM 795 N N . GLU A 1 98 ? 8.012 7.025 -0.001 1.00 85.38 98 GLU A N 1
ATOM 796 C CA . GLU A 1 98 ? 8.992 6.574 -0.974 1.00 85.38 98 GLU A CA 1
ATOM 797 C C . GLU A 1 98 ? 9.120 5.050 -0.990 1.00 85.38 98 GLU A C 1
ATOM 799 O O . GLU A 1 98 ? 8.786 4.409 -0.004 1.00 85.38 98 GLU A O 1
ATOM 804 N N . TRP A 1 99 ? 9.646 4.456 -2.071 1.00 78.38 99 TRP A N 1
ATOM 805 C CA . TRP A 1 99 ? 9.802 2.995 -2.120 1.00 78.38 99 TRP A CA 1
ATOM 806 C C . TRP A 1 99 ? 10.587 2.463 -0.925 1.00 78.38 99 TRP A C 1
ATOM 808 O O . TRP A 1 99 ? 11.767 2.806 -0.763 1.00 78.38 99 TRP A O 1
ATOM 818 N N . GLY A 1 100 ? 9.953 1.556 -0.187 1.00 78.50 100 GLY A N 1
ATOM 819 C CA . GLY A 1 100 ? 10.537 0.905 0.982 1.00 78.50 100 GLY A CA 1
ATOM 820 C C . GLY A 1 100 ? 10.322 1.666 2.290 1.00 78.50 100 GLY A C 1
ATOM 821 O O . GLY A 1 100 ? 10.844 1.227 3.315 1.00 78.50 100 GLY A O 1
ATOM 822 N N . ASP A 1 101 ? 9.552 2.758 2.273 1.00 87.81 101 ASP A N 1
ATOM 823 C CA . ASP A 1 101 ? 9.035 3.426 3.470 1.00 87.81 101 ASP A CA 1
ATOM 824 C C . ASP A 1 101 ? 7.972 2.540 4.137 1.00 87.81 101 ASP A C 1
ATOM 826 O O . ASP A 1 101 ? 6.763 2.656 3.921 1.00 87.81 101 ASP A O 1
ATOM 830 N N . ALA A 1 102 ? 8.460 1.570 4.907 1.00 89.88 102 ALA A N 1
ATOM 831 C CA . ALA A 1 102 ? 7.637 0.595 5.597 1.00 89.88 102 ALA A CA 1
ATOM 832 C C . ALA A 1 102 ? 6.947 1.208 6.823 1.00 89.88 102 ALA A C 1
ATOM 834 O O . ALA A 1 102 ? 7.550 1.963 7.586 1.00 89.88 102 ALA A O 1
ATOM 835 N N . ALA A 1 103 ? 5.702 0.791 7.065 1.00 92.62 103 ALA A N 1
ATOM 836 C CA . ALA A 1 103 ? 4.969 1.172 8.266 1.00 92.62 103 ALA A CA 1
ATOM 837 C C . ALA A 1 103 ? 5.734 0.782 9.541 1.00 92.62 103 ALA A C 1
ATOM 839 O O . ALA A 1 103 ? 6.326 -0.300 9.639 1.00 92.62 103 ALA A O 1
ATOM 840 N N . ASN A 1 104 ? 5.680 1.643 10.558 1.00 93.94 104 ASN A N 1
ATOM 841 C CA . ASN A 1 104 ? 6.311 1.364 11.841 1.00 93.94 104 ASN A CA 1
ATOM 842 C C . ASN A 1 104 ? 5.561 0.240 12.573 1.00 93.94 104 ASN A C 1
ATOM 844 O O . ASN A 1 104 ? 4.487 0.446 13.138 1.00 93.94 104 ASN A O 1
ATOM 848 N N . LEU A 1 105 ? 6.163 -0.951 12.623 1.00 92.38 105 LEU A N 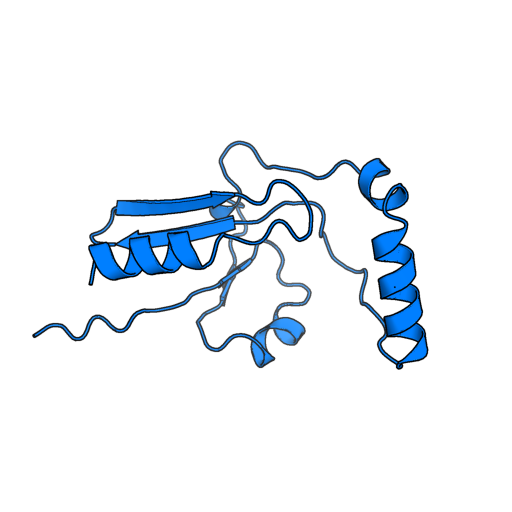1
ATOM 849 C CA . LEU A 1 105 ? 5.553 -2.135 13.239 1.00 92.38 105 LEU A CA 1
ATOM 850 C C . LEU A 1 105 ? 5.164 -1.937 14.711 1.00 92.38 105 LEU A C 1
ATOM 852 O O . LEU A 1 105 ? 4.200 -2.547 15.171 1.00 92.38 105 LEU A O 1
ATOM 856 N N . SER A 1 106 ? 5.889 -1.103 15.461 1.00 94.88 106 SER A N 1
ATOM 857 C CA . SER A 1 106 ? 5.560 -0.822 16.865 1.00 94.88 106 SER A CA 1
ATOM 858 C C . SER A 1 106 ? 4.284 0.011 16.989 1.00 94.88 106 SER A C 1
ATOM 860 O O . SER A 1 106 ? 3.486 -0.218 17.896 1.00 94.88 106 SER A O 1
ATOM 862 N N . GLU A 1 107 ? 4.076 0.958 16.075 1.00 94.19 107 GLU A N 1
ATOM 863 C CA . GLU A 1 107 ? 2.859 1.772 16.027 1.00 94.19 107 GLU A CA 1
ATOM 864 C C . GLU A 1 107 ? 1.664 0.950 15.556 1.00 94.19 107 GLU A C 1
ATOM 866 O O . GLU A 1 107 ? 0.613 1.000 16.191 1.00 94.19 107 GLU A O 1
ATOM 871 N N . VAL A 1 108 ? 1.851 0.131 14.517 1.00 91.69 108 VAL A N 1
ATOM 872 C CA . VAL A 1 108 ? 0.819 -0.783 14.008 1.00 91.69 108 VAL A CA 1
ATOM 873 C C . VAL A 1 108 ? 0.348 -1.729 15.113 1.00 91.69 108 VAL A C 1
ATOM 875 O O . VAL A 1 108 ? -0.849 -1.829 15.367 1.00 91.69 108 VAL A O 1
ATOM 878 N N . ARG A 1 109 ? 1.275 -2.372 15.838 1.00 91.81 109 ARG A N 1
ATOM 879 C CA . ARG A 1 109 ? 0.931 -3.257 16.966 1.00 91.81 109 ARG A CA 1
ATOM 880 C C . ARG A 1 109 ? 0.179 -2.529 18.069 1.00 91.81 109 ARG A C 1
ATOM 882 O O . ARG A 1 109 ? -0.832 -3.035 18.538 1.00 91.81 109 ARG A O 1
ATOM 889 N N . ARG A 1 110 ? 0.634 -1.333 18.447 1.00 93.00 110 ARG A N 1
ATOM 890 C CA . ARG A 1 110 ? -0.047 -0.518 19.461 1.00 93.00 110 ARG A CA 1
ATOM 891 C C . ARG A 1 110 ? -1.461 -0.138 19.022 1.00 93.00 110 ARG A C 1
ATOM 893 O O . ARG A 1 110 ? -2.366 -0.108 19.851 1.00 93.00 110 ARG A O 1
ATOM 900 N N . ALA A 1 111 ? -1.649 0.173 17.741 1.00 91.31 111 ALA A N 1
ATOM 901 C CA . ALA A 1 111 ? -2.963 0.465 17.191 1.00 91.31 111 ALA A CA 1
ATOM 902 C C . ALA A 1 111 ? -3.864 -0.776 17.262 1.00 91.31 111 ALA A C 1
ATOM 904 O O . ALA A 1 111 ? -4.971 -0.672 17.772 1.00 91.31 111 ALA A O 1
ATOM 905 N N . ILE A 1 112 ? -3.367 -1.951 16.867 1.00 90.31 112 ILE A N 1
ATOM 906 C CA . ILE A 1 112 ? -4.101 -3.220 16.979 1.00 90.31 112 ILE A CA 1
ATOM 907 C C . ILE A 1 112 ? -4.498 -3.505 18.436 1.00 90.31 112 ILE A C 1
ATOM 909 O O . ILE A 1 112 ? -5.666 -3.744 18.713 1.00 90.31 112 ILE A O 1
ATOM 913 N N . GLU A 1 113 ? -3.562 -3.422 19.386 1.00 90.69 113 GLU A N 1
ATOM 914 C CA . GLU A 1 113 ? -3.818 -3.689 20.813 1.00 90.69 113 GLU A CA 1
ATOM 915 C C . GLU A 1 113 ? -4.893 -2.781 21.423 1.00 90.69 113 GLU A C 1
ATOM 917 O O . GLU A 1 113 ? -5.605 -3.199 22.330 1.00 90.69 113 GLU A O 1
ATOM 922 N N . LYS A 1 114 ? -5.029 -1.544 20.933 1.00 89.62 114 LYS A N 1
ATOM 923 C CA . LYS A 1 114 ? -6.036 -0.593 21.422 1.00 89.62 114 LYS A CA 1
ATOM 924 C C . LYS A 1 114 ? -7.467 -0.970 21.014 1.00 89.62 114 LYS A C 1
ATOM 926 O O . LYS A 1 114 ? -8.406 -0.526 21.672 1.00 89.62 114 LYS A O 1
ATOM 931 N N . PHE A 1 115 ? -7.626 -1.725 19.929 1.00 83.62 115 PHE A N 1
ATOM 932 C CA . PHE A 1 115 ? -8.922 -2.077 19.341 1.00 83.62 115 PHE A CA 1
ATOM 933 C C . PHE A 1 115 ? -9.213 -3.586 19.376 1.00 83.62 115 PHE A C 1
ATOM 935 O O . PHE A 1 115 ? -10.164 -4.028 18.734 1.00 83.62 115 PHE A O 1
ATOM 942 N N . LYS A 1 116 ? -8.410 -4.347 20.130 1.00 71.00 116 LYS A N 1
ATOM 943 C CA . LYS A 1 116 ? -8.682 -5.741 20.498 1.00 71.00 116 LYS A CA 1
ATOM 944 C C . LYS A 1 116 ? -9.669 -5.867 21.651 1.00 71.00 116 LYS A C 1
ATOM 946 O O . LYS A 1 116 ? -9.735 -4.939 22.488 1.00 71.00 116 LYS A O 1
#

InterPro domains:
  IPR032801 Peroxiredoxin-like 2A/B/C [PF13911] (9-97)
  IPR032801 Peroxiredoxin-like 2A/B/C [PTHR28630] (9-111)

Radius of gyration: 16.66 Å; chains: 1; bounding box: 42×30×38 Å

Sequence (116 aa):
MDNSEDSEVAVVHETKGVNDFKPYFKGEVYFDKERHFYGPNERWLPLWMGFLRVGSYVNIYKARQAGYHGNTDGEGRLLGGVFLIANNELVYAHLEQEWGDAANLSEVRRAIEKFK

pLDDT: mean 84.61, std 12.88, range [34.09, 96.62]

Foldseek 3Di:
DDPPPPADEAEDCDPPCVVVCCVVDPHHYHYDVVCVQCPPDWQFDDPVVVVVCPVVVVVCVVCVVVVHDDDPPDRDGTWGKDFDAAPNDTQDIDTDNDVPSDDDPVVVVVSVVVRD